Protein AF-A0A356EKR2-F1 (afdb_monomer_lite)

Secondary structure (DSSP, 8-state):
------SSSS-EEEEEEE--TTSTTPPPEEEEEEE---------B---------TT-SEEEE-GGGG-B-TTT---EEEEEPPPPTTTEEEEEETTEEEEEEPTT--S----EEEEE-S-TTSPPEEEE-

Structure (mmCIF, N/CA/C/O backbone):
data_AF-A0A356EKR2-F1
#
_entry.id   AF-A0A356EKR2-F1
#
loop_
_atom_site.group_PDB
_atom_site.id
_atom_site.type_symbol
_atom_site.label_atom_id
_atom_site.label_alt_id
_atom_site.label_comp_id
_atom_site.label_asym_id
_atom_site.label_entity_id
_atom_site.label_seq_id
_atom_site.pdbx_PDB_ins_code
_atom_site.Cartn_x
_atom_site.Cartn_y
_atom_site.Cartn_z
_atom_site.occupancy
_atom_site.B_iso_or_equiv
_atom_site.auth_seq_id
_atom_site.auth_comp_id
_atom_site.auth_asym_id
_atom_site.auth_atom_id
_atom_site.pdbx_PDB_model_num
ATOM 1 N N . MET A 1 1 ? -37.784 -8.094 28.548 1.00 49.50 1 MET A N 1
ATOM 2 C CA . MET A 1 1 ? -37.196 -6.747 28.408 1.00 49.50 1 MET A CA 1
ATOM 3 C C . MET A 1 1 ? -36.396 -6.729 27.116 1.00 49.50 1 MET A C 1
ATOM 5 O O . MET A 1 1 ? -35.601 -7.639 26.929 1.00 49.50 1 MET A O 1
ATOM 9 N N . GLN A 1 2 ? -36.670 -5.799 26.197 1.00 43.62 2 GLN A N 1
ATOM 10 C CA . GLN A 1 2 ? -35.798 -5.555 25.041 1.00 43.62 2 GLN A CA 1
ATOM 11 C C . GLN A 1 2 ? -34.860 -4.408 25.414 1.00 43.62 2 GLN A C 1
ATOM 13 O O . GLN A 1 2 ? -35.323 -3.371 25.880 1.00 43.62 2 GLN A O 1
ATOM 18 N N . TYR A 1 3 ? -33.562 -4.630 25.260 1.00 54.19 3 TYR A N 1
ATOM 19 C CA . TYR A 1 3 ? -32.518 -3.636 25.478 1.00 54.19 3 TYR A CA 1
ATOM 20 C C . TYR A 1 3 ? -32.073 -3.095 24.114 1.00 54.19 3 TYR A C 1
ATOM 22 O O . TYR A 1 3 ? -31.904 -3.872 23.175 1.00 54.19 3 TYR A O 1
ATOM 30 N N . THR A 1 4 ? -31.920 -1.774 24.004 1.00 50.28 4 THR A N 1
ATOM 31 C CA . THR A 1 4 ? -31.356 -1.098 22.826 1.00 50.28 4 THR A CA 1
ATOM 32 C C . THR A 1 4 ? -30.165 -0.287 23.315 1.00 50.28 4 THR A C 1
ATOM 34 O O . THR A 1 4 ? -30.349 0.588 24.155 1.00 50.28 4 THR A O 1
ATOM 37 N N . ALA A 1 5 ? -28.964 -0.616 22.844 1.00 53.31 5 ALA A N 1
ATOM 38 C CA . ALA A 1 5 ? -27.727 0.005 23.308 1.00 53.31 5 ALA A CA 1
ATOM 39 C C . ALA A 1 5 ? -27.650 1.499 22.956 1.00 53.31 5 ALA A C 1
ATOM 41 O O . ALA A 1 5 ? -28.048 1.903 21.859 1.00 53.31 5 ALA A O 1
ATOM 42 N N . GLY A 1 6 ? -27.111 2.302 23.879 1.00 51.47 6 GLY A N 1
ATOM 43 C CA . GLY A 1 6 ? -26.730 3.692 23.622 1.00 51.47 6 GLY A CA 1
ATOM 44 C C . GLY A 1 6 ? -25.534 3.791 22.665 1.00 51.47 6 GLY A C 1
ATOM 45 O O . GLY A 1 6 ? -24.593 3.010 22.742 1.00 51.47 6 GLY A O 1
ATOM 46 N N . ALA A 1 7 ? -25.573 4.752 21.741 1.00 51.34 7 ALA A N 1
ATOM 47 C CA . ALA A 1 7 ? -24.679 4.848 20.581 1.00 51.34 7 ALA A CA 1
ATOM 48 C C . ALA A 1 7 ? -23.264 5.411 20.859 1.00 51.34 7 ALA A C 1
ATOM 50 O O . ALA A 1 7 ? -22.631 5.933 19.944 1.00 51.34 7 ALA A O 1
ATOM 51 N N . THR A 1 8 ? -22.751 5.351 22.088 1.00 52.72 8 THR A N 1
ATOM 52 C CA . THR A 1 8 ? -21.434 5.923 22.422 1.00 52.72 8 THR A CA 1
ATOM 53 C C . THR A 1 8 ? -20.586 4.960 23.238 1.00 52.72 8 THR A C 1
ATOM 55 O O . THR A 1 8 ? -21.111 4.133 23.970 1.00 52.72 8 THR A O 1
ATOM 58 N N . VAL A 1 9 ? -19.269 5.095 23.074 1.00 52.94 9 VAL A N 1
ATOM 59 C CA . VAL A 1 9 ? -18.154 4.198 23.446 1.00 52.94 9 VAL A CA 1
ATOM 60 C C . VAL A 1 9 ? -17.969 3.937 24.956 1.00 52.94 9 VAL A C 1
ATOM 62 O O . VAL A 1 9 ? -16.888 3.554 25.394 1.00 52.94 9 VAL A O 1
ATOM 65 N N . ASP A 1 10 ? -19.006 4.130 25.759 1.00 58.41 10 ASP A N 1
ATOM 66 C CA . ASP A 1 10 ? -18.985 3.987 27.208 1.00 58.41 10 ASP A CA 1
ATOM 67 C C . ASP A 1 10 ? -19.721 2.725 27.657 1.00 58.41 10 ASP A C 1
ATOM 69 O O . ASP A 1 10 ? -20.577 2.181 26.957 1.00 58.41 10 ASP A O 1
ATOM 73 N N . VAL A 1 11 ? -19.360 2.243 28.845 1.00 64.12 11 VAL A N 1
ATOM 74 C CA . VAL A 1 11 ? -20.074 1.162 29.531 1.00 64.12 11 VAL A CA 1
ATOM 75 C C . VAL A 1 11 ? -21.558 1.518 29.584 1.00 64.12 11 VAL A C 1
ATOM 77 O O . VAL A 1 11 ? -21.926 2.535 30.170 1.00 64.12 11 VAL A O 1
ATOM 80 N N . ASP A 1 12 ? -22.410 0.678 28.999 1.00 73.38 12 ASP A N 1
ATOM 81 C CA . ASP A 1 12 ? -23.851 0.850 29.139 1.00 73.38 12 ASP A CA 1
ATOM 82 C C . ASP A 1 12 ? -24.305 0.164 30.429 1.00 73.38 12 ASP A C 1
ATOM 84 O O . ASP A 1 12 ? -23.738 -0.847 30.860 1.00 73.38 12 ASP A O 1
ATOM 88 N N . SER A 1 13 ? -25.311 0.723 31.087 1.00 78.25 13 SER A N 1
ATOM 89 C CA . SER A 1 13 ? -25.815 0.160 32.331 1.00 78.25 13 SER A CA 1
ATOM 90 C C . SER A 1 13 ? -27.316 0.314 32.443 1.00 78.25 13 SER A C 1
ATOM 92 O O . SER A 1 13 ? -27.900 1.311 32.026 1.00 78.25 13 SER A O 1
ATOM 94 N N . PHE A 1 14 ? -27.943 -0.680 33.059 1.00 83.88 14 PHE A N 1
ATOM 95 C CA . PHE A 1 14 ? -29.325 -0.569 33.495 1.00 83.88 14 PHE A CA 1
ATOM 96 C C . PHE A 1 14 ? -29.461 -1.071 34.926 1.00 83.88 14 PHE A C 1
ATOM 98 O O . PHE A 1 14 ? -28.711 -1.940 35.384 1.00 83.88 14 PHE A O 1
ATOM 105 N N . THR A 1 15 ? -30.434 -0.510 35.635 1.00 84.19 15 THR A N 1
ATOM 106 C CA . THR A 1 15 ? -30.763 -0.890 37.005 1.00 84.19 15 THR A CA 1
ATOM 107 C C . THR A 1 15 ? -32.040 -1.716 37.033 1.00 84.19 15 THR A C 1
ATOM 109 O O . THR A 1 15 ? -32.939 -1.549 36.207 1.00 84.19 15 THR A O 1
ATOM 112 N N . PHE A 1 16 ? -32.120 -2.640 37.983 1.00 85.25 16 PHE A N 1
ATOM 113 C CA . PHE A 1 16 ? -33.342 -3.372 38.290 1.00 85.25 16 PHE A CA 1
ATOM 114 C C . PHE A 1 16 ? -33.468 -3.546 39.800 1.00 85.25 16 PHE A C 1
ATOM 116 O O . PHE A 1 16 ? -32.481 -3.476 40.530 1.00 85.25 16 PHE A O 1
ATOM 123 N N . GLN A 1 17 ? -34.694 -3.745 40.270 1.00 89.75 17 GLN A N 1
ATOM 124 C CA . GLN A 1 17 ? -34.964 -4.002 41.677 1.00 89.75 17 GLN A CA 1
ATOM 125 C C . GLN A 1 17 ? -35.25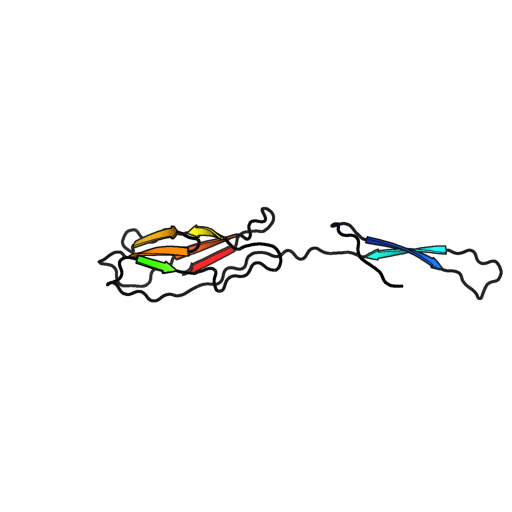7 -5.483 41.887 1.00 89.75 17 GLN A C 1
ATOM 127 O O . GLN A 1 17 ? -35.987 -6.094 41.105 1.00 89.75 17 GLN A O 1
ATOM 132 N N . VAL A 1 18 ? -34.693 -6.045 42.952 1.00 86.00 18 VAL A N 1
ATOM 133 C CA . VAL A 1 18 ? -34.965 -7.409 43.408 1.00 86.00 18 VAL A CA 1
ATOM 134 C C . VAL A 1 18 ? -35.656 -7.320 44.757 1.00 86.00 18 VAL A C 1
ATOM 136 O O . VAL A 1 18 ? -35.174 -6.634 45.657 1.00 86.00 18 VAL A O 1
ATOM 139 N N . ILE A 1 19 ? -36.790 -7.995 44.892 1.00 88.81 19 ILE A N 1
ATOM 140 C CA . ILE A 1 19 ? -37.508 -8.144 46.154 1.00 88.81 19 ILE A CA 1
ATOM 141 C C . ILE A 1 19 ? -37.691 -9.635 46.416 1.00 88.81 19 ILE A C 1
ATOM 143 O O . ILE A 1 19 ? -38.011 -10.380 45.493 1.00 88.81 19 ILE A O 1
ATOM 147 N N . ASP A 1 20 ? -37.430 -10.049 47.651 1.00 86.81 20 ASP A N 1
ATOM 148 C CA . ASP A 1 20 ? -37.721 -11.400 48.118 1.00 86.81 20 ASP A CA 1
ATOM 149 C C . ASP A 1 20 ? -39.210 -11.467 48.475 1.00 86.81 20 ASP A C 1
ATOM 151 O O . ASP A 1 20 ? -39.659 -10.779 49.398 1.00 86.81 20 ASP A O 1
ATOM 155 N N . ASP A 1 21 ? -39.979 -12.218 47.688 1.00 85.25 21 ASP A N 1
ATOM 156 C CA . ASP A 1 21 ? -41.425 -12.371 47.834 1.00 85.25 21 ASP A CA 1
ATOM 157 C C . ASP A 1 21 ? -41.822 -13.379 48.922 1.00 85.25 21 ASP A C 1
ATOM 159 O O . ASP A 1 21 ? -42.980 -13.382 49.345 1.00 85.25 21 ASP A O 1
ATOM 163 N N . ASP A 1 22 ? -40.865 -14.149 49.450 1.00 88.56 22 ASP A N 1
ATOM 164 C CA . ASP A 1 22 ? -41.082 -15.108 50.537 1.00 88.56 22 ASP A CA 1
ATOM 165 C C . ASP A 1 22 ? -40.984 -14.461 51.937 1.00 88.56 22 ASP A C 1
ATOM 167 O O . ASP A 1 22 ? -41.300 -15.098 52.949 1.00 88.56 22 ASP A O 1
ATOM 171 N N . VAL A 1 23 ? -40.574 -13.187 52.027 1.00 85.75 23 VAL A N 1
ATOM 172 C CA . VAL A 1 23 ? -40.392 -12.460 53.296 1.00 85.75 23 VAL A CA 1
ATOM 173 C C . VAL A 1 23 ? -41.294 -11.223 53.361 1.00 85.75 23 VAL A C 1
ATOM 175 O O . VAL A 1 23 ? -41.085 -10.217 52.680 1.00 85.75 23 VAL A O 1
ATOM 178 N N . GLU A 1 24 ? -42.301 -11.276 54.238 1.00 84.56 24 GLU A N 1
ATOM 179 C CA . GLU A 1 24 ? -43.248 -10.177 54.445 1.00 84.56 24 GLU A CA 1
ATOM 180 C C . GLU A 1 24 ? -42.539 -8.930 55.006 1.00 84.56 24 GLU A C 1
ATOM 182 O O . GLU A 1 24 ? -41.876 -8.974 56.043 1.00 84.56 24 GLU A O 1
ATOM 187 N N . GLY A 1 25 ? -42.680 -7.803 54.303 1.00 81.62 25 GLY A N 1
ATOM 188 C CA . GLY A 1 25 ? -42.012 -6.542 54.641 1.00 81.62 25 GLY A CA 1
ATOM 189 C C . GLY A 1 25 ? -40.642 -6.329 53.988 1.00 81.62 25 GLY A C 1
ATOM 190 O O . GLY A 1 25 ? -39.990 -5.332 54.299 1.00 81.62 25 GLY A O 1
ATOM 191 N N . SER A 1 26 ? -40.209 -7.211 53.080 1.00 82.94 26 SER A N 1
ATOM 192 C CA . SER A 1 26 ? -38.990 -7.006 52.292 1.00 82.94 26 SER A CA 1
ATOM 193 C C . SER A 1 26 ? -39.018 -5.697 51.509 1.00 82.94 26 SER A C 1
ATOM 195 O O . SER A 1 26 ? -40.016 -5.322 50.895 1.00 82.94 26 SER A O 1
ATOM 197 N N . THR A 1 27 ? -37.884 -5.003 51.503 1.00 85.69 27 THR A N 1
ATOM 198 C CA . THR A 1 27 ? -37.684 -3.796 50.702 1.00 85.69 27 THR A CA 1
ATOM 199 C C . THR A 1 27 ? -36.969 -4.143 49.400 1.00 85.69 27 THR A C 1
ATOM 201 O O . THR A 1 27 ? -36.016 -4.928 49.439 1.00 85.69 27 THR A O 1
ATOM 204 N N . PRO A 1 28 ? -37.355 -3.544 48.261 1.00 87.25 28 PRO A N 1
ATOM 205 C CA . PRO A 1 28 ? -36.636 -3.747 47.013 1.00 87.25 28 PRO A CA 1
ATOM 206 C C . PRO A 1 28 ? -35.168 -3.328 47.153 1.00 87.25 28 PRO A C 1
ATOM 208 O O . PRO A 1 28 ? -34.867 -2.256 47.678 1.00 87.25 28 PRO A O 1
ATOM 211 N N . THR A 1 29 ? -34.261 -4.171 46.671 1.00 89.19 29 THR A N 1
ATOM 212 C CA . THR A 1 29 ? -32.827 -3.884 46.586 1.00 89.19 29 THR A CA 1
ATOM 213 C C . THR A 1 29 ? -32.482 -3.520 45.150 1.00 89.19 29 THR A C 1
ATOM 215 O O . THR A 1 29 ? -32.853 -4.245 44.227 1.00 89.19 29 THR A O 1
ATOM 218 N N . GLU A 1 30 ? -31.771 -2.414 44.942 1.00 89.38 30 GLU A N 1
ATOM 219 C CA . GLU A 1 30 ? -31.278 -2.040 43.616 1.00 89.38 30 GLU A CA 1
ATOM 220 C C . GLU A 1 30 ? -30.054 -2.876 43.227 1.00 89.38 30 GLU A C 1
ATOM 222 O O . GLU A 1 30 ? -29.104 -3.022 43.996 1.00 89.38 30 GLU A O 1
ATOM 227 N N . ALA A 1 31 ? -30.070 -3.401 42.005 1.00 84.56 31 ALA A N 1
ATOM 228 C CA . ALA A 1 31 ? -28.957 -4.085 41.369 1.00 84.56 31 ALA A CA 1
ATOM 229 C C . ALA A 1 31 ? -28.622 -3.405 40.032 1.00 84.56 31 ALA A C 1
ATOM 231 O O . ALA A 1 31 ? -29.507 -2.910 39.330 1.00 84.56 31 ALA A O 1
ATOM 232 N N . VAL A 1 32 ? -27.337 -3.392 39.673 1.00 85.25 32 VAL A N 1
ATOM 233 C CA . VAL A 1 32 ? -26.823 -2.769 38.443 1.00 85.25 32 VAL A CA 1
ATOM 234 C C . VAL A 1 32 ? -26.263 -3.851 37.525 1.00 85.25 32 VAL A C 1
ATOM 236 O O . VAL A 1 32 ? -25.457 -4.673 37.963 1.00 85.25 32 VAL A O 1
ATOM 239 N N . VAL A 1 33 ? -26.651 -3.833 36.248 1.00 85.88 33 VAL A N 1
ATOM 240 C CA . VAL A 1 33 ? -25.996 -4.617 35.192 1.00 85.88 33 VAL A CA 1
ATOM 241 C C . VAL A 1 33 ? -25.102 -3.694 34.382 1.00 85.88 33 VAL A C 1
ATOM 243 O O . VAL A 1 33 ? -25.557 -2.662 33.897 1.00 85.88 33 VAL A O 1
ATOM 246 N N . LEU A 1 34 ? -23.841 -4.090 34.227 1.00 82.19 34 LEU A N 1
ATOM 247 C CA . LEU A 1 34 ? -22.864 -3.409 33.383 1.00 82.19 34 LEU A CA 1
ATOM 248 C C . LEU A 1 34 ? -22.710 -4.179 32.069 1.00 82.19 34 LEU A C 1
ATOM 250 O O . LEU A 1 34 ? -22.481 -5.390 32.079 1.00 82.19 34 LEU A O 1
ATOM 254 N N . ILE A 1 35 ? -22.809 -3.473 30.947 1.00 81.69 35 ILE A N 1
ATOM 255 C CA . ILE A 1 35 ? -22.606 -3.999 29.599 1.00 81.69 35 ILE A CA 1
ATOM 256 C C . ILE A 1 35 ? -21.353 -3.335 29.031 1.00 81.69 35 ILE A C 1
ATOM 258 O O . ILE A 1 35 ? -21.330 -2.145 28.725 1.00 81.69 35 ILE A O 1
ATOM 262 N N . GLY A 1 36 ? -20.286 -4.121 28.895 1.00 68.75 36 GLY A N 1
ATOM 263 C CA . GLY A 1 36 ? -19.065 -3.671 28.236 1.00 68.75 36 GLY A CA 1
ATOM 264 C C . GLY A 1 36 ? -19.180 -3.827 26.723 1.00 68.75 36 GLY A C 1
ATOM 265 O O . GLY A 1 36 ? -19.219 -4.953 26.229 1.00 68.75 36 GLY A O 1
ATOM 266 N N . ILE A 1 37 ? -19.185 -2.717 25.986 1.00 67.88 37 ILE A N 1
ATOM 267 C CA . ILE A 1 37 ? -18.996 -2.723 24.532 1.00 67.88 37 ILE A CA 1
ATOM 268 C C . ILE A 1 37 ? -17.502 -2.535 24.275 1.00 67.88 37 ILE A C 1
ATOM 270 O O . ILE A 1 37 ? -16.944 -1.479 24.564 1.00 67.88 37 ILE A O 1
ATOM 274 N N . LYS A 1 38 ? -16.828 -3.569 23.760 1.00 59.12 38 LYS A N 1
ATOM 275 C CA . LYS A 1 38 ? -15.431 -3.444 23.334 1.00 59.12 38 LYS A CA 1
ATOM 276 C C . LYS A 1 38 ? -15.409 -3.049 21.854 1.00 59.12 38 LYS A C 1
ATOM 278 O O . LYS A 1 38 ? -15.951 -3.815 21.054 1.00 59.12 38 LYS A O 1
ATOM 283 N N . PRO A 1 39 ? -14.790 -1.921 21.467 1.00 60.66 39 PRO A N 1
ATOM 284 C CA . PRO A 1 39 ? -14.591 -1.627 20.057 1.00 60.66 39 PRO A CA 1
ATOM 285 C C . PRO A 1 39 ? -13.764 -2.747 19.417 1.00 60.66 39 PRO A C 1
ATOM 287 O O . PRO A 1 39 ? -12.756 -3.199 19.973 1.00 60.66 39 PRO A O 1
ATOM 290 N N . VAL A 1 40 ? -14.222 -3.227 18.263 1.00 66.25 40 VAL A N 1
ATOM 291 C CA . VAL A 1 40 ? -13.395 -4.052 17.386 1.00 66.25 40 VAL A CA 1
ATOM 292 C C . VAL A 1 40 ? -12.466 -3.081 16.681 1.00 66.25 40 VAL A C 1
ATOM 294 O O . VAL A 1 40 ? -12.925 -2.272 15.884 1.00 66.25 40 VAL A O 1
ATOM 297 N N . THR A 1 41 ? -11.176 -3.129 17.002 1.00 65.19 41 THR A N 1
ATOM 298 C CA . THR A 1 41 ? -10.172 -2.451 16.185 1.00 65.19 41 THR A CA 1
ATOM 299 C C . THR A 1 41 ? -10.178 -3.142 14.825 1.00 65.19 41 THR A C 1
ATOM 301 O O . THR A 1 41 ? -9.842 -4.325 14.735 1.00 65.19 41 THR A O 1
ATOM 304 N N . VAL A 1 42 ? -10.655 -2.444 13.800 1.00 75.81 42 VAL A N 1
ATOM 305 C CA . VAL A 1 42 ? -10.563 -2.887 12.412 1.00 75.81 42 VAL A CA 1
ATOM 306 C C . VAL A 1 42 ? -9.330 -2.214 11.842 1.00 75.81 42 VAL A C 1
ATOM 308 O O . VAL A 1 42 ? -9.280 -1.000 11.791 1.00 75.81 42 VAL A O 1
ATOM 311 N N . ASN A 1 43 ? -8.304 -2.998 11.533 1.00 85.12 43 ASN A N 1
ATOM 312 C CA . ASN A 1 43 ? -7.105 -2.481 10.885 1.00 85.12 43 ASN A CA 1
ATOM 313 C C . ASN A 1 43 ? -7.163 -2.849 9.402 1.00 85.12 43 ASN A C 1
ATOM 315 O O . ASN A 1 43 ? -7.727 -3.906 9.069 1.00 85.12 43 ASN A O 1
ATOM 319 N N . PRO A 1 44 ? -6.523 -2.063 8.526 1.00 92.00 44 PRO A N 1
ATOM 320 C CA . PRO A 1 44 ? -6.244 -2.524 7.182 1.00 92.00 44 PRO A CA 1
ATOM 321 C C . PRO A 1 44 ? -5.376 -3.793 7.232 1.00 92.00 44 PRO A C 1
ATOM 323 O O . PRO A 1 44 ? -4.529 -3.966 8.107 1.00 92.00 44 PRO A O 1
ATOM 326 N N . THR A 1 45 ? -5.628 -4.715 6.311 1.00 93.38 45 THR A N 1
ATOM 327 C CA . THR A 1 45 ? -4.842 -5.931 6.091 1.00 93.38 45 THR A CA 1
ATOM 328 C C . THR A 1 45 ? -4.430 -5.957 4.633 1.00 93.38 45 THR A C 1
ATOM 330 O O . THR A 1 45 ? -5.295 -6.087 3.760 1.00 93.38 45 THR A O 1
ATOM 333 N N . ALA A 1 46 ? -3.127 -5.831 4.401 1.00 96.75 46 ALA A N 1
ATOM 334 C CA . ALA A 1 46 ? -2.518 -5.846 3.083 1.00 96.75 46 ALA A CA 1
ATOM 335 C C . ALA A 1 46 ? -2.149 -7.283 2.685 1.00 96.75 46 ALA A C 1
ATOM 337 O O . ALA A 1 46 ? -1.602 -8.048 3.485 1.00 96.75 46 ALA A O 1
ATOM 338 N N . VAL A 1 47 ? -2.428 -7.671 1.445 1.00 98.19 47 VAL A N 1
ATOM 339 C CA . VAL A 1 47 ? -2.198 -9.018 0.927 1.00 98.19 47 VAL A CA 1
ATOM 340 C C . VAL A 1 47 ? -1.328 -8.941 -0.316 1.00 98.19 47 VAL A C 1
ATOM 342 O O . VAL A 1 47 ? -1.671 -8.298 -1.292 1.00 98.19 47 VAL A O 1
ATOM 345 N N . ASN A 1 48 ? -0.208 -9.668 -0.308 1.00 98.69 48 ASN A N 1
ATOM 346 C CA . ASN A 1 48 ? 0.718 -9.662 -1.439 1.00 98.69 48 ASN A CA 1
ATOM 347 C C . ASN A 1 48 ? 0.040 -10.016 -2.769 1.00 98.69 48 ASN A C 1
ATOM 349 O O . ASN A 1 48 ? -0.727 -10.979 -2.869 1.00 98.69 48 ASN A O 1
ATOM 353 N N . ASP A 1 49 ? 0.459 -9.304 -3.802 1.00 98.62 49 ASP A N 1
ATOM 354 C CA . ASP A 1 49 ? 0.005 -9.458 -5.170 1.00 98.62 49 ASP A CA 1
ATOM 355 C C . ASP A 1 49 ? 1.054 -10.132 -6.048 1.00 98.62 49 ASP A C 1
ATOM 357 O O . ASP A 1 49 ? 2.209 -10.362 -5.681 1.00 98.62 49 ASP A O 1
ATOM 361 N N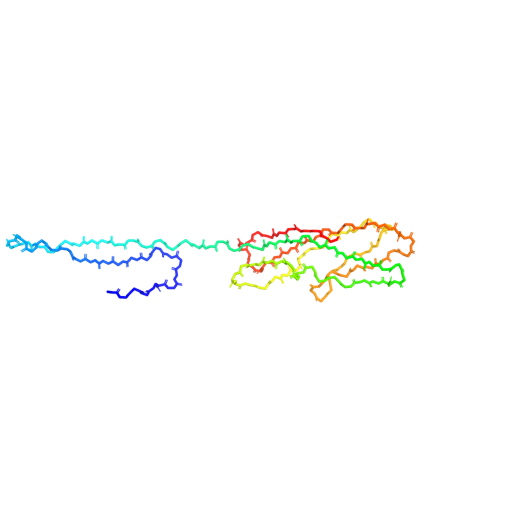 . THR A 1 50 ? 0.641 -10.481 -7.262 1.00 97.94 50 THR A N 1
ATOM 362 C CA . THR A 1 50 ? 1.555 -10.916 -8.313 1.00 97.94 50 THR A CA 1
ATOM 363 C C . THR A 1 50 ? 0.978 -10.549 -9.671 1.00 97.94 50 THR A C 1
ATOM 365 O O . THR A 1 50 ? -0.155 -10.905 -9.996 1.00 97.94 50 THR A O 1
ATOM 368 N N . VAL A 1 51 ? 1.789 -9.906 -10.510 1.00 97.00 51 VAL A N 1
ATOM 369 C CA . VAL A 1 51 ? 1.428 -9.561 -11.888 1.00 97.00 51 VAL A CA 1
ATOM 370 C C . VAL A 1 51 ? 2.502 -10.031 -12.866 1.00 97.00 51 VAL A C 1
ATOM 372 O O . VAL A 1 51 ? 3.697 -9.978 -12.591 1.00 97.00 51 VAL A O 1
ATOM 375 N N . ASN A 1 52 ? 2.075 -10.494 -14.042 1.00 96.12 52 ASN A N 1
ATOM 376 C CA . ASN A 1 52 ? 2.976 -10.775 -15.157 1.00 96.12 52 ASN A CA 1
ATOM 377 C C . ASN A 1 52 ? 2.841 -9.667 -16.200 1.00 96.12 52 ASN A C 1
ATOM 379 O O . ASN A 1 52 ? 1.740 -9.400 -16.680 1.00 96.12 52 ASN A O 1
ATOM 383 N N . VAL A 1 53 ? 3.964 -9.069 -16.585 1.00 93.69 53 VAL A N 1
ATOM 384 C CA . VAL A 1 53 ? 4.028 -7.992 -17.582 1.00 93.69 53 VAL A CA 1
ATOM 385 C C . VAL A 1 53 ? 4.867 -8.417 -18.778 1.00 93.69 53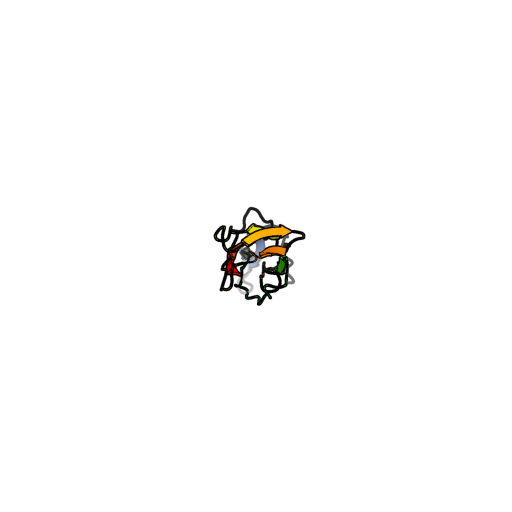 VAL A C 1
ATOM 387 O O . VAL A 1 53 ? 5.746 -9.275 -18.664 1.00 93.69 53 VAL A O 1
ATOM 390 N N . ARG A 1 54 ? 4.613 -7.827 -19.948 1.00 93.44 54 ARG A N 1
ATOM 391 C CA . ARG A 1 54 ? 5.451 -8.046 -21.129 1.00 93.44 54 ARG A CA 1
ATOM 392 C C . ARG A 1 54 ? 6.378 -6.857 -21.301 1.00 93.44 54 ARG A C 1
ATOM 394 O O . ARG A 1 54 ? 5.952 -5.718 -21.196 1.00 93.44 54 ARG A O 1
ATOM 401 N N . LEU A 1 55 ? 7.628 -7.109 -21.685 1.00 89.88 55 LEU A N 1
ATOM 402 C CA . LEU A 1 55 ? 8.594 -6.036 -21.967 1.00 89.88 55 LEU A CA 1
ATOM 403 C C . LEU A 1 55 ? 8.158 -5.112 -23.126 1.00 89.88 55 LEU A C 1
ATOM 405 O O . LEU A 1 55 ? 8.693 -4.020 -23.289 1.00 89.88 55 LEU A O 1
ATOM 409 N N . SER A 1 56 ? 7.197 -5.546 -23.951 1.00 91.31 56 SER A N 1
ATOM 410 C CA . SER A 1 56 ? 6.567 -4.705 -24.975 1.00 91.31 56 SER A CA 1
ATOM 411 C C . SER A 1 56 ? 5.702 -3.585 -24.395 1.00 91.31 56 SER A C 1
ATOM 413 O O . SER A 1 56 ? 5.423 -2.615 -25.100 1.00 91.31 56 SER A O 1
ATOM 415 N N . ASP A 1 57 ? 5.260 -3.726 -23.147 1.00 93.19 57 ASP A N 1
ATOM 416 C CA . ASP A 1 57 ? 4.416 -2.754 -22.471 1.00 93.19 57 ASP A CA 1
ATOM 417 C C . ASP A 1 57 ? 5.288 -1.597 -21.965 1.00 93.19 57 ASP A C 1
ATOM 419 O O . ASP A 1 57 ? 6.410 -1.787 -21.496 1.00 93.19 57 ASP A O 1
ATOM 423 N N . ARG A 1 58 ? 4.789 -0.364 -22.086 1.00 91.38 58 ARG A N 1
ATOM 424 C CA . ARG A 1 58 ? 5.480 0.816 -21.535 1.00 91.38 58 ARG A CA 1
ATOM 425 C C . ARG A 1 58 ? 5.283 0.925 -20.027 1.00 91.38 58 ARG A C 1
ATOM 427 O O . ARG A 1 58 ? 6.208 1.299 -19.315 1.00 91.38 58 ARG A O 1
ATOM 434 N N . TYR A 1 59 ? 4.079 0.603 -19.569 1.00 96.62 59 TYR A N 1
ATOM 435 C CA . TYR A 1 59 ? 3.689 0.598 -18.170 1.00 96.62 59 TYR A CA 1
ATOM 436 C C . TYR A 1 59 ? 2.540 -0.388 -17.951 1.00 96.62 59 TYR A C 1
ATOM 438 O O . TYR A 1 59 ? 1.877 -0.801 -18.907 1.00 96.62 59 TYR A O 1
ATOM 446 N N . VAL A 1 60 ? 2.283 -0.712 -16.689 1.00 97.56 60 VAL A N 1
ATOM 447 C CA . VAL A 1 60 ? 1.104 -1.452 -16.231 1.00 97.56 60 VAL A CA 1
ATOM 448 C C . VAL A 1 60 ? 0.437 -0.692 -15.085 1.00 97.56 60 VAL A C 1
ATOM 450 O O . VAL A 1 60 ? 1.122 -0.032 -14.304 1.00 97.56 60 VAL A O 1
ATOM 453 N N . MET A 1 61 ? -0.891 -0.776 -15.005 1.00 98.12 61 MET A N 1
ATOM 454 C CA . MET A 1 61 ? -1.670 -0.351 -13.839 1.00 98.12 61 MET A CA 1
ATOM 455 C C . MET A 1 61 ? -2.030 -1.593 -13.031 1.00 98.12 61 MET A C 1
ATOM 457 O O . MET A 1 61 ? -2.557 -2.554 -13.595 1.00 98.12 61 MET A O 1
ATOM 461 N N . ILE A 1 62 ? -1.725 -1.578 -11.740 1.00 98.25 62 ILE A N 1
ATOM 462 C CA . ILE A 1 62 ? -1.870 -2.723 -10.848 1.00 98.25 62 ILE A CA 1
ATOM 463 C C . ILE A 1 62 ? -2.861 -2.356 -9.745 1.00 98.25 62 ILE A C 1
ATOM 465 O O . ILE A 1 62 ? -2.626 -1.424 -8.972 1.00 98.25 62 ILE A O 1
ATOM 469 N N . ASP A 1 63 ? -3.971 -3.089 -9.700 1.00 98.12 63 ASP A N 1
ATOM 470 C CA . ASP A 1 63 ? -4.995 -2.967 -8.664 1.00 98.12 63 ASP A CA 1
ATOM 471 C C . ASP A 1 63 ? -4.630 -3.819 -7.445 1.00 98.12 63 ASP A C 1
ATOM 473 O O . ASP A 1 63 ? -5.100 -4.946 -7.309 1.00 98.12 63 ASP A O 1
ATOM 477 N N . VAL A 1 64 ? -3.744 -3.291 -6.601 1.00 98.00 64 VAL A N 1
ATOM 478 C CA . VAL A 1 64 ? -3.281 -3.986 -5.387 1.00 98.00 64 VAL A CA 1
ATOM 479 C C . VAL A 1 64 ? -4.331 -4.023 -4.275 1.00 98.00 64 VAL A C 1
ATOM 481 O O . VAL A 1 64 ? -4.254 -4.843 -3.381 1.00 98.00 64 VAL A O 1
ATOM 484 N N . LEU A 1 65 ? -5.361 -3.171 -4.336 1.00 96.38 65 LEU A N 1
ATOM 485 C CA . LEU A 1 65 ? -6.394 -3.116 -3.293 1.00 96.38 65 LEU A CA 1
ATOM 486 C C . LEU A 1 65 ? -7.453 -4.221 -3.442 1.00 96.38 65 LEU A C 1
ATOM 488 O O . LEU A 1 65 ? -8.319 -4.371 -2.582 1.00 96.38 65 LEU A O 1
ATOM 492 N N . ALA A 1 66 ? -7.429 -4.983 -4.540 1.00 96.25 66 ALA A N 1
ATOM 493 C CA . ALA A 1 66 ? -8.482 -5.936 -4.883 1.00 96.25 66 ALA A CA 1
ATOM 494 C C . ALA A 1 66 ? -8.588 -7.131 -3.914 1.00 96.25 66 ALA A C 1
ATOM 496 O O . ALA A 1 66 ? -9.649 -7.753 -3.817 1.00 96.25 66 ALA A O 1
ATOM 497 N N . ASN A 1 67 ? -7.498 -7.475 -3.226 1.00 96.25 67 ASN A N 1
ATOM 498 C CA . ASN A 1 67 ? -7.398 -8.565 -2.248 1.00 96.25 67 ASN A CA 1
ATOM 499 C C . ASN A 1 67 ? -7.155 -8.065 -0.806 1.00 96.25 67 ASN A C 1
ATOM 501 O O . ASN A 1 67 ? -7.073 -8.894 0.105 1.00 96.25 67 ASN A O 1
ATOM 505 N N . ASP A 1 68 ? -7.088 -6.750 -0.601 1.00 95.12 68 ASP A N 1
ATOM 506 C CA . ASP A 1 68 ? -6.892 -6.106 0.697 1.00 95.12 68 ASP A CA 1
ATOM 507 C C . ASP A 1 68 ? -8.230 -5.922 1.441 1.00 95.12 68 ASP A C 1
ATOM 509 O O . ASP A 1 68 ? -9.313 -5.918 0.848 1.00 95.12 68 ASP A O 1
ATOM 513 N N . THR A 1 69 ? -8.190 -5.770 2.770 1.00 90.50 69 THR A N 1
ATOM 514 C CA . THR A 1 69 ? -9.412 -5.598 3.589 1.00 90.50 69 THR A CA 1
ATOM 515 C C . THR A 1 69 ? -9.233 -4.565 4.704 1.00 90.50 69 THR A C 1
ATOM 517 O O . THR A 1 69 ? -8.134 -4.420 5.217 1.00 90.50 69 THR A O 1
ATOM 520 N N . CYS A 1 70 ? -10.296 -3.857 5.108 1.00 84.88 70 CYS A N 1
ATOM 521 C CA . CYS A 1 70 ? -10.272 -2.859 6.203 1.00 84.88 70 CYS A CA 1
ATOM 522 C C . CYS A 1 70 ? -11.487 -2.940 7.147 1.00 84.88 70 CYS A C 1
ATOM 524 O O . CYS A 1 70 ? -11.997 -1.944 7.655 1.00 84.88 70 CYS A O 1
ATOM 526 N N . GLY A 1 71 ? -12.003 -4.144 7.394 1.00 77.19 71 GLY A N 1
ATOM 527 C CA . GLY A 1 71 ? -13.176 -4.305 8.254 1.00 77.19 71 GLY A CA 1
ATOM 528 C C . GLY A 1 71 ? -14.396 -3.508 7.762 1.00 77.19 71 GLY A C 1
ATOM 529 O O . GLY A 1 71 ? -14.792 -3.655 6.610 1.00 77.19 71 GLY A O 1
ATOM 530 N N . ALA A 1 72 ? -15.058 -2.762 8.657 1.00 67.94 72 ALA A N 1
ATOM 531 C CA . ALA A 1 72 ? -16.451 -2.336 8.477 1.00 67.94 72 ALA A CA 1
ATOM 532 C C . ALA A 1 72 ? -16.706 -0.824 8.320 1.00 67.94 72 ALA A C 1
ATOM 534 O O . ALA A 1 72 ? -17.882 -0.462 8.290 1.00 67.94 72 ALA A O 1
ATOM 535 N N . ALA A 1 73 ? -15.699 0.055 8.240 1.00 55.94 73 ALA A N 1
ATOM 536 C CA . ALA A 1 73 ? -15.994 1.492 8.327 1.00 55.94 73 ALA A CA 1
ATOM 537 C C . ALA A 1 73 ? -15.330 2.445 7.332 1.00 55.94 73 ALA A C 1
ATOM 539 O O . ALA A 1 73 ? -15.848 3.547 7.226 1.00 55.94 73 ALA A O 1
ATOM 540 N N . GLU A 1 74 ? -14.319 2.081 6.544 1.00 70.56 74 GLU A N 1
ATOM 541 C CA . GLU A 1 74 ? -13.668 3.090 5.694 1.00 70.56 74 GLU A CA 1
ATOM 542 C C . GLU A 1 74 ? -13.222 2.572 4.316 1.00 70.56 74 GLU A C 1
ATOM 544 O O . GLU A 1 74 ? -13.387 1.400 3.977 1.00 70.56 74 GLU A O 1
ATOM 549 N N . THR A 1 75 ? -12.730 3.479 3.465 1.00 84.44 75 THR A N 1
ATOM 550 C CA . THR A 1 75 ? -12.203 3.154 2.129 1.00 84.44 75 THR A CA 1
ATOM 551 C C . THR A 1 75 ? -10.695 2.942 2.208 1.00 84.44 75 THR A C 1
ATOM 553 O O . THR A 1 75 ? -9.981 3.818 2.682 1.00 84.44 75 THR A O 1
ATOM 556 N N . LEU A 1 76 ? -10.197 1.818 1.681 1.00 92.25 76 LEU A N 1
ATOM 557 C CA . LEU A 1 76 ? -8.756 1.591 1.553 1.00 92.25 76 LEU A CA 1
ATOM 558 C C . LEU A 1 76 ? -8.121 2.539 0.533 1.00 92.25 76 LEU A C 1
ATOM 560 O O . LEU A 1 76 ? -8.645 2.735 -0.566 1.00 92.25 76 LEU A O 1
ATOM 564 N N . GLY A 1 77 ? -6.947 3.062 0.874 1.00 94.94 77 GLY A N 1
ATOM 565 C CA . GLY A 1 77 ? -6.116 3.854 -0.022 1.00 94.94 77 GLY A CA 1
ATOM 566 C C . GLY A 1 77 ? -4.645 3.464 0.057 1.00 94.94 77 GLY A C 1
ATOM 567 O O . GLY A 1 77 ? -4.141 3.104 1.117 1.00 94.94 77 GLY A O 1
ATOM 568 N N . ILE A 1 78 ? -3.937 3.581 -1.069 1.00 97.19 78 ILE A N 1
ATOM 569 C CA . ILE A 1 78 ? -2.480 3.420 -1.119 1.00 97.19 78 ILE A CA 1
ATOM 570 C C . ILE A 1 78 ? -1.842 4.730 -0.653 1.00 97.19 78 ILE A C 1
ATOM 572 O O . ILE A 1 78 ? -2.015 5.771 -1.291 1.00 97.19 78 ILE A O 1
ATOM 576 N N . THR A 1 79 ? -1.085 4.687 0.437 1.00 96.00 79 THR A N 1
ATOM 577 C CA . THR A 1 79 ? -0.429 5.867 1.024 1.00 96.00 79 THR A CA 1
ATOM 578 C C . THR A 1 79 ? 1.040 5.973 0.643 1.00 96.00 79 THR A C 1
ATOM 580 O O . THR A 1 79 ? 1.595 7.072 0.590 1.00 96.00 79 THR A O 1
ATOM 583 N N . SER A 1 80 ? 1.685 4.846 0.336 1.00 97.94 80 SER A N 1
ATOM 584 C CA . SER A 1 80 ? 3.078 4.824 -0.099 1.00 97.94 80 SER A CA 1
ATOM 585 C C . SER A 1 80 ? 3.341 3.698 -1.093 1.00 97.94 80 SER A C 1
ATOM 587 O O . SER A 1 80 ? 2.718 2.638 -1.037 1.00 97.94 80 SER A O 1
ATOM 589 N N . VAL A 1 81 ? 4.283 3.935 -2.007 1.00 98.69 81 VAL A N 1
ATOM 590 C CA . VAL A 1 81 ? 4.810 2.922 -2.921 1.00 98.69 81 VAL A CA 1
ATOM 591 C C . VAL A 1 81 ? 6.333 2.946 -2.876 1.00 98.69 81 VAL A C 1
ATOM 593 O O . VAL A 1 81 ? 6.968 4.003 -2.879 1.00 98.69 81 VAL A O 1
ATOM 596 N N . GLY A 1 82 ? 6.925 1.761 -2.805 1.00 98.25 82 GLY A N 1
ATOM 597 C CA . GLY A 1 82 ? 8.360 1.552 -2.810 1.00 98.25 82 GLY A CA 1
ATOM 598 C C . GLY A 1 82 ? 8.967 1.915 -4.159 1.00 98.25 82 GLY A C 1
ATOM 599 O O . GLY A 1 82 ? 8.337 1.810 -5.208 1.00 98.25 82 GLY A O 1
ATOM 600 N N . THR A 1 83 ? 10.229 2.334 -4.141 1.00 97.50 83 THR A N 1
ATOM 601 C CA . THR A 1 83 ? 10.985 2.603 -5.368 1.00 97.50 83 THR A CA 1
ATOM 602 C C . THR A 1 83 ? 11.751 1.338 -5.776 1.00 97.50 83 THR A C 1
ATOM 604 O O . THR A 1 83 ? 12.596 0.881 -5.001 1.00 97.50 83 THR A O 1
ATOM 607 N N . PRO A 1 84 ? 11.511 0.773 -6.976 1.00 96.12 84 PRO A N 1
ATOM 608 C CA . PRO A 1 84 ? 12.348 -0.288 -7.529 1.00 96.12 84 PRO A CA 1
ATOM 609 C C . PRO A 1 84 ? 13.818 0.136 -7.660 1.00 96.12 84 PRO A C 1
ATOM 611 O O . PRO A 1 84 ? 14.158 1.320 -7.613 1.00 96.12 84 PRO A O 1
ATOM 614 N N . SER A 1 85 ? 14.708 -0.827 -7.920 1.00 94.81 85 SER A N 1
ATOM 615 C CA . SER A 1 85 ? 16.065 -0.487 -8.366 1.00 94.81 85 SER A CA 1
ATOM 616 C C . SER A 1 85 ? 15.998 0.398 -9.624 1.00 94.81 85 SER A C 1
ATOM 618 O O . SER A 1 85 ? 15.202 0.092 -10.515 1.00 94.81 85 SER A O 1
ATOM 620 N N . PRO A 1 86 ? 16.854 1.428 -9.774 1.00 90.69 86 PRO A N 1
ATOM 621 C CA . PRO A 1 86 ? 16.803 2.347 -10.919 1.00 90.69 86 PRO A CA 1
ATOM 622 C C . PRO A 1 86 ? 16.891 1.669 -12.292 1.00 90.69 86 PRO A C 1
ATOM 624 O O . PRO A 1 86 ? 16.392 2.193 -13.281 1.00 90.69 86 PRO A O 1
ATOM 627 N N . ASN A 1 87 ? 17.513 0.489 -12.357 1.00 94.25 87 ASN A N 1
ATOM 628 C CA . ASN A 1 87 ? 17.646 -0.280 -13.593 1.00 94.25 87 ASN A CA 1
ATOM 629 C C . ASN A 1 87 ? 16.436 -1.180 -13.883 1.00 94.25 87 ASN A C 1
ATOM 631 O O . ASN A 1 87 ? 16.441 -1.870 -14.899 1.00 94.25 87 ASN A O 1
ATOM 635 N N . TYR A 1 88 ? 15.456 -1.249 -12.978 1.00 95.88 88 TYR A N 1
ATOM 636 C CA . TYR A 1 88 ? 14.310 -2.155 -13.071 1.00 95.88 88 TYR A CA 1
ATOM 637 C C . TYR A 1 88 ? 13.034 -1.410 -13.464 1.00 95.88 88 TYR A C 1
ATOM 639 O O . TYR A 1 88 ? 12.132 -2.034 -13.998 1.00 95.88 88 TYR A O 1
ATOM 647 N N . GLY A 1 89 ? 12.954 -0.092 -13.278 1.00 95.75 89 GLY A N 1
ATOM 648 C CA . GLY A 1 89 ? 11.801 0.725 -13.669 1.00 95.75 89 GLY A CA 1
ATOM 649 C C . GLY A 1 89 ? 11.438 1.749 -12.599 1.00 95.75 89 GLY A C 1
ATOM 650 O O . GLY A 1 89 ? 12.217 1.993 -11.677 1.00 95.75 89 GLY A O 1
ATOM 651 N N . THR A 1 90 ? 10.249 2.329 -12.712 1.00 97.69 90 THR A N 1
ATOM 652 C CA . THR A 1 90 ? 9.689 3.293 -11.750 1.00 97.69 90 THR A CA 1
ATOM 653 C C . THR A 1 90 ? 8.307 2.842 -11.299 1.00 97.69 90 THR A C 1
ATOM 655 O O . THR A 1 90 ? 7.570 2.224 -12.061 1.00 97.69 90 THR A O 1
ATOM 658 N N . ALA A 1 91 ? 7.953 3.145 -10.051 1.00 98.44 91 ALA A N 1
ATOM 659 C CA . ALA A 1 91 ? 6.636 2.870 -9.491 1.00 98.44 91 ALA A CA 1
ATOM 660 C C . ALA A 1 91 ? 6.050 4.158 -8.911 1.00 98.44 91 ALA A C 1
ATOM 662 O O . ALA A 1 91 ? 6.748 4.903 -8.223 1.00 98.44 91 ALA A O 1
ATOM 663 N N . THR A 1 92 ? 4.786 4.435 -9.216 1.00 98.56 92 THR A N 1
ATOM 664 C CA . THR A 1 92 ? 4.056 5.625 -8.758 1.00 98.56 92 THR A CA 1
ATOM 665 C C . THR A 1 92 ? 2.611 5.263 -8.445 1.00 98.56 92 THR A C 1
ATOM 667 O O . THR A 1 92 ? 2.098 4.275 -8.964 1.00 98.56 92 THR A O 1
ATOM 670 N N . ILE A 1 93 ? 1.952 6.051 -7.599 1.00 98.56 93 ILE A N 1
ATOM 671 C CA . ILE A 1 93 ? 0.516 5.906 -7.342 1.00 98.56 93 ILE A CA 1
ATOM 672 C C . ILE A 1 93 ? -0.226 6.787 -8.351 1.00 98.56 93 ILE A C 1
ATOM 674 O O . ILE A 1 93 ? 0.004 7.995 -8.404 1.00 98.56 93 ILE A O 1
ATOM 678 N N . GLU A 1 94 ? -1.112 6.196 -9.151 1.00 98.38 94 GLU A N 1
ATOM 679 C CA . GLU A 1 94 ? -1.952 6.908 -10.118 1.00 98.38 94 GLU A CA 1
ATOM 680 C C . GLU A 1 94 ? -3.371 6.322 -10.077 1.00 98.38 94 GLU A C 1
ATOM 682 O O . GLU A 1 94 ? -3.556 5.117 -10.213 1.00 98.38 94 GLU A O 1
ATOM 687 N N . ASN A 1 95 ? -4.386 7.169 -9.871 1.00 96.25 95 ASN A N 1
ATOM 688 C CA . ASN A 1 95 ? -5.805 6.774 -9.819 1.00 96.25 95 ASN A CA 1
ATOM 689 C C . ASN A 1 95 ? -6.124 5.630 -8.832 1.00 96.25 95 ASN A C 1
ATOM 691 O O . ASN A 1 95 ? -6.945 4.768 -9.131 1.00 96.25 95 ASN A O 1
ATOM 695 N N . GLY A 1 96 ? -5.473 5.615 -7.663 1.00 96.12 96 GLY A N 1
ATOM 696 C CA . GLY A 1 96 ? -5.686 4.582 -6.638 1.00 96.12 96 GLY A CA 1
ATOM 697 C C . GLY A 1 96 ? -5.028 3.234 -6.948 1.00 96.12 96 GLY A C 1
ATOM 698 O O . GLY A 1 96 ? -5.291 2.262 -6.254 1.00 96.12 96 GLY A O 1
ATOM 699 N N . GLN A 1 97 ? -4.171 3.173 -7.967 1.00 98.31 97 GLN A N 1
ATOM 700 C CA . GLN A 1 97 ? -3.447 1.975 -8.384 1.00 98.31 97 GLN A CA 1
ATOM 701 C C . GLN A 1 97 ? -1.941 2.232 -8.390 1.00 98.31 97 GLN A C 1
ATOM 703 O O . GLN A 1 97 ? -1.489 3.380 -8.462 1.00 98.31 97 GLN A O 1
ATOM 708 N N . ILE A 1 98 ? -1.151 1.158 -8.382 1.00 98.62 98 ILE A N 1
ATOM 709 C CA . ILE A 1 98 ? 0.283 1.260 -8.648 1.00 98.62 98 ILE A CA 1
ATOM 710 C C . ILE A 1 98 ? 0.489 1.262 -10.158 1.00 98.62 98 ILE A C 1
ATOM 712 O O . ILE A 1 98 ? 0.200 0.284 -10.848 1.00 98.62 98 ILE A O 1
ATOM 716 N N . LYS A 1 99 ? 1.040 2.356 -10.675 1.00 98.38 99 LYS A N 1
ATOM 717 C CA . LYS A 1 99 ? 1.597 2.408 -12.018 1.00 98.38 99 LYS A CA 1
ATOM 718 C C . LYS A 1 99 ? 3.065 2.037 -11.972 1.00 98.38 99 LYS A C 1
ATOM 720 O O . LYS A 1 99 ? 3.871 2.762 -11.387 1.00 98.38 99 LYS A O 1
ATOM 725 N N . TYR A 1 100 ? 3.409 0.948 -12.644 1.00 98.19 100 TYR A N 1
ATOM 726 C CA . TYR A 1 100 ? 4.789 0.525 -12.828 1.00 98.19 100 TYR A CA 1
ATOM 727 C C . TYR A 1 100 ? 5.216 0.755 -14.281 1.00 98.19 100 TYR A C 1
ATOM 729 O O . TYR A 1 100 ? 4.639 0.168 -15.199 1.00 98.19 100 TYR A O 1
ATOM 737 N N . GLU A 1 101 ? 6.203 1.627 -14.500 1.00 97.12 101 GLU A N 1
ATOM 738 C CA . GLU A 1 101 ? 6.808 1.873 -15.813 1.00 97.12 101 GLU A CA 1
ATOM 739 C C . GLU A 1 101 ? 8.064 1.011 -15.972 1.00 97.12 101 GLU A C 1
ATOM 741 O O . GLU A 1 101 ? 8.983 1.038 -15.147 1.00 97.12 101 GLU A O 1
ATOM 746 N N . LEU A 1 102 ? 8.099 0.224 -17.048 1.00 96.25 102 LEU A N 1
ATOM 747 C CA . LEU A 1 102 ? 9.111 -0.807 -17.244 1.00 96.25 102 LEU A CA 1
ATOM 748 C C . LEU A 1 102 ? 10.427 -0.193 -17.729 1.00 96.25 102 LEU A C 1
ATOM 750 O O . LEU A 1 102 ? 10.443 0.645 -18.635 1.00 96.25 102 LEU A O 1
ATOM 754 N N . HIS A 1 103 ? 11.557 -0.688 -17.216 1.00 95.38 103 HIS A N 1
ATOM 755 C CA . HIS A 1 103 ? 12.848 -0.392 -17.832 1.00 95.38 103 HIS A CA 1
ATOM 756 C C . HIS A 1 103 ? 13.043 -1.251 -19.103 1.00 95.38 103 HIS A C 1
ATOM 758 O O . HIS A 1 103 ? 13.052 -2.479 -19.002 1.00 95.38 103 HIS A O 1
ATOM 764 N N . PRO A 1 104 ? 13.271 -0.665 -20.300 1.00 90.94 104 PRO A N 1
ATOM 765 C CA . PRO A 1 104 ? 13.260 -1.404 -21.573 1.00 90.94 104 PRO A CA 1
ATOM 766 C C . PRO A 1 104 ? 14.300 -2.522 -21.712 1.00 90.94 104 PRO A C 1
ATOM 768 O O . PRO A 1 104 ? 14.187 -3.353 -22.609 1.00 90.94 104 PRO A O 1
ATOM 771 N N . SER A 1 105 ? 15.345 -2.518 -20.883 1.00 91.06 105 SER A N 1
ATOM 772 C CA . SER A 1 105 ? 16.423 -3.513 -20.927 1.00 91.06 105 SER A CA 1
ATOM 773 C C . SER A 1 105 ? 16.404 -4.502 -19.762 1.00 91.06 105 SER A C 1
ATOM 775 O O . SER A 1 105 ? 17.329 -5.306 -19.653 1.00 91.06 105 SER A O 1
ATOM 777 N N . TYR A 1 106 ? 15.422 -4.417 -18.860 1.00 94.50 106 TYR A N 1
ATOM 778 C CA . TYR A 1 106 ? 15.344 -5.301 -17.702 1.00 94.50 106 TYR A CA 1
ATOM 779 C C . TYR A 1 106 ? 14.335 -6.422 -17.935 1.00 94.50 106 TYR A C 1
ATOM 781 O O . TYR A 1 106 ? 13.182 -6.178 -18.271 1.00 94.50 106 TYR A O 1
ATOM 789 N N . VAL A 1 107 ? 14.782 -7.660 -17.732 1.00 94.06 107 VAL A N 1
ATOM 790 C CA . VAL A 1 107 ? 13.936 -8.854 -17.741 1.00 94.06 107 VAL A CA 1
ATOM 791 C C . VAL A 1 107 ? 14.212 -9.608 -16.453 1.00 94.06 107 VAL A C 1
ATOM 793 O O . VAL A 1 107 ? 15.333 -10.060 -16.223 1.00 94.06 107 VAL A O 1
ATOM 796 N N . GLY A 1 108 ? 13.195 -9.728 -15.611 1.00 94.75 108 GLY A N 1
ATOM 797 C CA . GLY A 1 108 ? 13.307 -10.372 -14.312 1.00 94.75 108 GLY A CA 1
ATOM 798 C C . GLY A 1 108 ? 12.149 -9.997 -13.400 1.00 94.75 108 GLY A C 1
ATOM 799 O O . GLY A 1 108 ? 11.220 -9.302 -13.808 1.00 94.75 108 GLY A O 1
ATOM 800 N N . THR A 1 109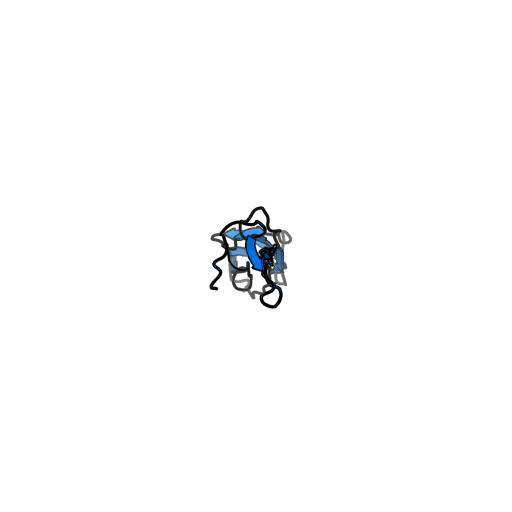 ? 12.221 -10.479 -12.166 1.00 96.25 109 THR A N 1
ATOM 801 C CA . THR A 1 109 ? 11.247 -10.171 -11.121 1.00 96.25 109 THR A CA 1
ATOM 802 C C . THR A 1 109 ? 11.602 -8.852 -10.448 1.00 96.25 109 THR A C 1
ATOM 804 O O . THR A 1 109 ? 12.710 -8.688 -9.939 1.00 96.25 109 THR A O 1
ATOM 807 N N . VAL A 1 110 ? 10.634 -7.943 -10.400 1.00 97.25 110 VAL A N 1
ATOM 808 C CA . VAL A 1 110 ? 10.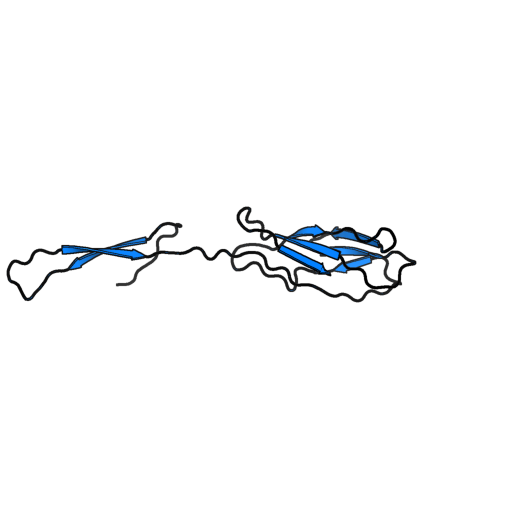676 -6.741 -9.565 1.00 97.25 110 VAL A CA 1
ATOM 809 C C . VAL A 1 110 ? 9.752 -6.975 -8.379 1.00 97.25 110 VAL A C 1
ATOM 811 O O . VAL A 1 110 ? 8.701 -7.572 -8.556 1.00 97.25 110 VAL A O 1
ATOM 814 N N . ILE A 1 111 ? 10.174 -6.546 -7.191 1.00 97.88 111 ILE A N 1
ATOM 815 C CA . ILE A 1 111 ? 9.356 -6.574 -5.976 1.00 97.88 111 ILE A CA 1
ATOM 816 C C . ILE A 1 111 ? 9.179 -5.128 -5.535 1.00 97.88 111 ILE A C 1
ATOM 818 O O . ILE A 1 111 ? 10.173 -4.416 -5.351 1.00 97.88 111 ILE A O 1
ATOM 822 N N . ILE A 1 112 ? 7.931 -4.699 -5.386 1.00 98.50 112 ILE A N 1
ATOM 823 C CA . ILE A 1 112 ? 7.566 -3.334 -5.017 1.00 98.50 112 ILE A CA 1
ATOM 824 C C . ILE A 1 112 ? 6.726 -3.409 -3.751 1.00 98.50 112 ILE A C 1
ATOM 826 O O . ILE A 1 112 ? 5.643 -3.980 -3.760 1.00 98.50 112 ILE A O 1
ATOM 830 N N . SER A 1 113 ? 7.216 -2.837 -2.651 1.00 98.56 113 SER A N 1
ATOM 831 C CA . SER A 1 113 ? 6.410 -2.690 -1.438 1.00 98.56 113 SER A CA 1
ATOM 832 C C . SER A 1 113 ? 5.366 -1.590 -1.615 1.00 98.56 113 SER A C 1
ATOM 834 O O . SER A 1 113 ? 5.657 -0.576 -2.246 1.00 98.56 113 SER A O 1
ATOM 836 N N . TYR A 1 114 ? 4.205 -1.721 -0.993 1.00 98.56 114 TYR A N 1
ATOM 837 C CA . TYR A 1 114 ? 3.225 -0.646 -0.874 1.00 98.56 114 TYR A CA 1
ATOM 838 C C . TYR A 1 114 ? 2.639 -0.610 0.534 1.00 98.56 114 TYR A C 1
ATOM 840 O O . TYR A 1 114 ? 2.749 -1.577 1.289 1.00 98.56 114 TYR A O 1
ATOM 848 N N . THR A 1 115 ? 2.075 0.537 0.899 1.00 97.69 115 THR A N 1
ATOM 849 C CA . THR A 1 115 ? 1.419 0.762 2.190 1.00 97.69 115 THR A CA 1
ATOM 850 C C . THR A 1 115 ? -0.026 1.151 1.950 1.00 97.69 115 THR A C 1
ATOM 852 O O . THR A 1 115 ? -0.283 2.023 1.115 1.00 97.69 115 THR A O 1
ATOM 855 N N . ILE A 1 116 ? -0.938 0.530 2.694 1.00 96.00 116 ILE A N 1
ATOM 856 C CA . ILE A 1 116 ? -2.363 0.854 2.684 1.00 96.00 116 ILE A CA 1
ATOM 857 C C . ILE A 1 116 ? -2.808 1.396 4.037 1.00 96.00 116 ILE A C 1
ATOM 859 O O . ILE A 1 116 ? -2.257 1.041 5.079 1.00 96.00 116 ILE A O 1
ATOM 863 N N . ASP A 1 117 ? -3.818 2.248 3.991 1.00 92.50 117 ASP A N 1
ATOM 864 C CA . ASP A 1 117 ? -4.472 2.855 5.144 1.00 92.50 117 ASP A CA 1
ATOM 865 C C . ASP A 1 117 ? -5.987 2.860 4.891 1.00 92.50 117 ASP A C 1
ATOM 867 O O . ASP A 1 117 ? -6.424 2.875 3.734 1.00 92.50 117 ASP A O 1
ATOM 871 N N . ASP A 1 118 ? -6.775 2.817 5.958 1.00 89.44 118 ASP A N 1
ATOM 872 C CA . ASP A 1 118 ? -8.225 2.949 5.928 1.00 89.44 118 ASP A CA 1
ATOM 873 C C . ASP A 1 118 ? -8.690 4.365 6.293 1.00 89.44 118 ASP A C 1
ATOM 875 O O . ASP A 1 118 ? -9.866 4.579 6.513 1.00 89.44 118 ASP A O 1
ATOM 879 N N . SER A 1 119 ? -7.814 5.371 6.304 1.00 83.38 119 SER A N 1
ATOM 880 C CA . SER A 1 119 ? -8.159 6.782 6.562 1.00 83.38 119 SER A CA 1
ATOM 881 C C . SER A 1 119 ? -8.656 7.103 7.978 1.00 83.38 119 SER A C 1
ATOM 883 O O . SER A 1 119 ? -8.915 8.275 8.270 1.00 83.38 119 SER A O 1
ATOM 885 N N . ASP A 1 120 ? -8.707 6.118 8.879 1.00 81.06 120 ASP A N 1
ATOM 886 C CA . ASP A 1 120 ? -8.809 6.352 10.315 1.00 81.06 120 ASP A CA 1
ATOM 887 C C . ASP A 1 120 ? -7.405 6.588 10.889 1.00 81.06 120 ASP A C 1
ATOM 889 O O . ASP A 1 120 ? -6.586 5.682 10.993 1.00 81.06 120 ASP A O 1
ATOM 893 N N . GLU A 1 121 ? -7.124 7.813 11.345 1.00 70.81 121 GLU A N 1
ATOM 894 C CA . GLU A 1 121 ? -5.830 8.162 11.956 1.00 70.81 121 GLU A CA 1
ATOM 895 C C . GLU A 1 121 ? -5.482 7.320 13.209 1.00 70.81 121 GLU A C 1
ATOM 897 O O . GLU A 1 121 ? -4.357 7.390 13.713 1.00 70.81 121 GLU A O 1
ATOM 902 N N . ASN A 1 122 ? -6.433 6.541 13.741 1.00 75.62 122 ASN A N 1
ATOM 903 C CA . ASN A 1 122 ? -6.245 5.655 14.888 1.00 75.62 122 ASN A CA 1
ATOM 904 C C . ASN A 1 122 ? -5.922 4.200 14.513 1.00 75.62 122 ASN A C 1
ATOM 906 O O . ASN A 1 122 ? -5.626 3.410 15.419 1.00 75.62 122 ASN A O 1
ATOM 910 N N . THR A 1 123 ? -5.961 3.825 13.232 1.00 78.75 123 THR A N 1
ATOM 911 C CA . THR A 1 123 ? -5.603 2.478 12.777 1.00 78.75 123 THR A CA 1
ATOM 912 C C . THR A 1 123 ? -4.171 2.482 12.222 1.00 78.75 123 THR A C 1
ATOM 914 O O . THR A 1 123 ? -3.743 3.398 11.517 1.00 78.75 123 THR A O 1
ATOM 917 N N . PRO A 1 124 ? -3.333 1.496 12.582 1.00 87.75 124 PRO A N 1
ATOM 918 C CA . PRO A 1 124 ? -2.025 1.362 11.959 1.00 87.75 124 PRO A CA 1
ATOM 919 C C . PRO A 1 124 ? -2.164 0.935 10.496 1.00 87.75 124 PRO A C 1
ATOM 921 O O . PRO A 1 124 ? -2.848 -0.044 10.203 1.00 87.75 124 PRO A O 1
ATOM 924 N N . ALA A 1 125 ? -1.430 1.605 9.610 1.00 92.44 125 ALA A N 1
ATOM 925 C CA . ALA A 1 125 ? -1.252 1.173 8.229 1.00 92.44 125 ALA A CA 1
ATOM 926 C C . ALA A 1 125 ? -0.592 -0.218 8.135 1.00 92.44 125 ALA A C 1
ATOM 928 O O . ALA A 1 125 ? 0.184 -0.611 9.014 1.00 92.44 125 ALA A O 1
ATOM 929 N N . ASP A 1 126 ? -0.840 -0.922 7.028 1.00 95.94 126 ASP A N 1
ATOM 930 C CA . ASP A 1 126 ? -0.2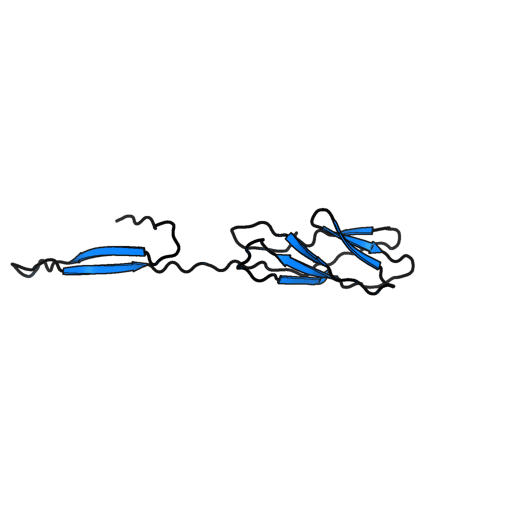34 -2.227 6.730 1.00 95.94 126 ASP A CA 1
ATOM 931 C C . ASP A 1 126 ? 0.531 -2.205 5.398 1.00 95.94 126 ASP A C 1
ATOM 933 O O . ASP A 1 126 ? 0.332 -1.324 4.556 1.00 95.94 126 ASP A O 1
ATOM 937 N N . THR A 1 127 ? 1.454 -3.149 5.217 1.00 97.69 127 THR A N 1
ATOM 938 C CA . THR A 1 127 ? 2.336 -3.215 4.046 1.00 97.69 127 THR A CA 1
ATOM 939 C C . THR A 1 127 ? 2.324 -4.579 3.384 1.00 97.69 127 THR A C 1
ATOM 941 O O . THR A 1 127 ? 2.449 -5.598 4.059 1.00 97.69 127 THR A O 1
ATOM 944 N N . ALA A 1 128 ? 2.318 -4.587 2.056 1.00 98.50 128 ALA A N 1
ATOM 945 C CA . ALA A 1 128 ? 2.462 -5.787 1.239 1.00 98.50 128 ALA A CA 1
ATOM 946 C C . ALA A 1 128 ? 3.362 -5.507 0.027 1.00 98.50 128 ALA A C 1
ATOM 948 O O . ALA A 1 128 ? 3.953 -4.429 -0.102 1.00 98.50 128 ALA A O 1
ATOM 949 N N . THR A 1 129 ? 3.539 -6.510 -0.829 1.00 98.69 129 THR A N 1
ATOM 950 C CA . THR A 1 129 ? 4.359 -6.424 -2.039 1.00 98.69 129 THR A CA 1
ATOM 951 C C . THR A 1 129 ? 3.600 -6.873 -3.272 1.00 98.69 129 THR A C 1
ATOM 953 O O . THR A 1 129 ? 2.831 -7.829 -3.188 1.00 98.69 129 THR A O 1
ATOM 956 N N . VAL A 1 130 ? 3.933 -6.276 -4.416 1.00 98.00 130 VAL A N 1
ATOM 957 C CA . VAL A 1 130 ? 3.551 -6.737 -5.757 1.00 98.00 130 VAL A CA 1
ATOM 958 C C . VAL A 1 130 ? 4.762 -6.978 -6.650 1.00 98.00 130 VAL A C 1
ATOM 960 O O . VAL A 1 130 ? 5.814 -6.331 -6.406 1.00 98.00 130 VAL A O 1
#

Radius of gyration: 27.19 Å; chains: 1; bounding box: 61×23×80 Å

pLDDT: mean 86.8, std 13.99, range [43.62, 98.69]

Foldseek 3Di:
DDDDDDPDQDWDKDKDWDFDPVDPPTDTDIDMDTDHDDDDQFAKDFDADDDDDDLVDQKDWAQRCPPIDGPDDADKAWPDKAAWDPQAFGWDQDPRTIITGGRNPDDDDIKMKIWMGRPPPPHDIDMYID

Sequence (130 aa):
MQYTAGATVDVDSFTFQVIDDDVEGSTPTEAVVLIGIKPVTVNPTAVNDTVNVRLSDRYVMIDVLANDTCGAAETLGITSVGTPSPNYGTATIENGQIKYELHPSYVGTVIISYTIDDSDENTPADTATV